Protein AF-A0A318KR16-F1 (afdb_monomer_lite)

Secondary structure (DSSP, 8-state):
-EEEEEEEEEE-TTSSEEEEEEEEEE-HHHHHHHHTS-GGGSGGGG-S---SEEEEGGGGT-TTS---EEE-SGGGHHHHHHHHHHHIIIIIHHHHHTTSSHHHHHHHTTSB-TTSS-SSSB-HHHHHHHHHHHHHTT-HHHHHHHHHHHHT-S---TT--HHHHHHHHHHHHHH--

Organism: NCBI:txid228006

Structure (mmCIF, N/CA/C/O backbone):
data_AF-A0A318KR16-F1
#
_entry.id   AF-A0A318KR16-F1
#
loop_
_atom_site.group_PDB
_atom_site.id
_atom_site.type_symbol
_atom_site.label_atom_id
_atom_site.label_alt_id
_atom_site.label_comp_id
_atom_site.label_asym_id
_atom_site.label_entity_id
_atom_site.label_seq_id
_atom_site.pdbx_PDB_ins_code
_atom_site.Cartn_x
_atom_site.Cartn_y
_atom_site.Cartn_z
_atom_site.occupancy
_atom_site.B_iso_or_equiv
_atom_site.auth_seq_id
_atom_site.auth_comp_id
_atom_site.auth_asym_id
_atom_site.auth_atom_id
_atom_site.pdbx_PDB_model_num
ATOM 1 N N . MET A 1 1 ? -5.722 -11.022 -1.414 1.00 82.31 1 MET A N 1
ATOM 2 C CA . MET A 1 1 ? -4.803 -9.970 -1.901 1.00 82.31 1 MET A CA 1
ATOM 3 C C . MET A 1 1 ? -4.528 -10.238 -3.365 1.00 82.31 1 MET A C 1
ATOM 5 O O . MET A 1 1 ? -4.541 -11.401 -3.753 1.00 82.31 1 MET A O 1
ATOM 9 N N . THR A 1 2 ? -4.299 -9.192 -4.147 1.00 86.19 2 THR A N 1
ATOM 10 C CA . THR A 1 2 ? -3.986 -9.278 -5.574 1.00 86.19 2 THR A CA 1
ATOM 11 C C . THR A 1 2 ? -2.665 -8.561 -5.821 1.00 86.19 2 THR A C 1
ATOM 13 O O . THR A 1 2 ? -2.479 -7.431 -5.369 1.00 86.19 2 THR A O 1
ATOM 16 N N . ALA A 1 3 ? -1.757 -9.234 -6.519 1.00 85.88 3 ALA A N 1
ATOM 17 C CA . ALA A 1 3 ? -0.509 -8.674 -7.016 1.00 85.88 3 ALA A CA 1
ATOM 18 C C . ALA A 1 3 ? -0.719 -8.193 -8.454 1.00 85.88 3 ALA A C 1
ATOM 20 O O . ALA A 1 3 ? -1.389 -8.869 -9.237 1.00 85.88 3 ALA A O 1
ATOM 21 N N . ALA A 1 4 ? -0.169 -7.036 -8.803 1.00 84.00 4 ALA A N 1
ATOM 22 C CA . ALA A 1 4 ? -0.204 -6.549 -10.175 1.00 84.00 4 ALA A CA 1
ATOM 23 C C . ALA A 1 4 ? 1.035 -5.709 -10.508 1.00 84.00 4 ALA A C 1
ATOM 25 O O . ALA A 1 4 ? 1.693 -5.156 -9.625 1.00 84.00 4 ALA A O 1
ATOM 26 N N . VAL A 1 5 ? 1.337 -5.633 -11.803 1.00 81.44 5 VAL A N 1
ATOM 27 C CA . VAL A 1 5 ? 2.425 -4.834 -12.371 1.00 81.44 5 VAL A CA 1
ATOM 28 C C . VAL A 1 5 ? 1.831 -3.885 -13.401 1.00 81.44 5 VAL A C 1
ATOM 30 O O . VAL A 1 5 ? 0.975 -4.277 -14.192 1.00 81.44 5 VAL A O 1
ATOM 33 N N . MET A 1 6 ? 2.295 -2.641 -13.391 1.00 86.44 6 MET A N 1
ATOM 34 C CA . MET A 1 6 ? 1.991 -1.637 -14.402 1.00 86.44 6 MET A CA 1
ATOM 35 C C . MET A 1 6 ? 3.300 -1.158 -15.020 1.00 86.44 6 MET A C 1
ATOM 37 O O . MET A 1 6 ? 4.257 -0.884 -14.299 1.00 86.44 6 MET A O 1
ATOM 41 N N . ALA A 1 7 ? 3.321 -1.028 -16.343 1.00 82.12 7 ALA A N 1
ATOM 42 C CA . ALA A 1 7 ? 4.405 -0.389 -17.072 1.00 82.12 7 ALA A CA 1
ATOM 43 C C . ALA A 1 7 ? 3.827 0.711 -17.961 1.00 82.12 7 ALA A C 1
ATOM 45 O O . ALA A 1 7 ? 2.858 0.482 -18.688 1.00 82.12 7 ALA A O 1
ATOM 46 N N . THR A 1 8 ? 4.418 1.898 -17.906 1.00 83.44 8 THR A N 1
ATOM 47 C CA . THR A 1 8 ? 4.102 3.011 -18.796 1.00 83.44 8 THR A CA 1
ATOM 48 C C . THR A 1 8 ? 5.325 3.359 -19.626 1.00 83.44 8 THR A C 1
ATOM 50 O O . THR A 1 8 ? 6.445 3.429 -19.124 1.00 83.44 8 THR A O 1
ATOM 53 N N . VAL A 1 9 ? 5.100 3.574 -20.920 1.00 81.88 9 VAL A N 1
ATOM 54 C CA . VAL A 1 9 ? 6.115 4.106 -21.829 1.00 81.88 9 VAL A CA 1
ATOM 55 C C . VAL A 1 9 ? 5.918 5.611 -21.891 1.00 81.88 9 VAL A C 1
ATOM 57 O O . VAL A 1 9 ? 4.826 6.083 -22.212 1.00 81.88 9 VAL A O 1
ATOM 60 N N . GLN A 1 10 ? 6.956 6.364 -21.558 1.00 81.44 10 GLN A N 1
ATOM 61 C CA . GLN A 1 10 ? 6.902 7.821 -21.488 1.00 81.44 10 GLN A CA 1
ATOM 62 C C . GLN A 1 10 ? 8.194 8.442 -22.009 1.00 81.44 10 GLN A C 1
ATOM 64 O O . GLN A 1 10 ? 9.176 7.747 -22.254 1.00 81.44 10 GLN A O 1
ATOM 69 N N . LYS A 1 11 ? 8.190 9.760 -22.209 1.00 76.69 11 LYS A N 1
ATOM 70 C CA . LYS A 1 11 ? 9.421 10.492 -22.506 1.00 76.69 11 LYS A CA 1
ATOM 71 C C . LYS A 1 11 ? 10.295 10.499 -21.252 1.00 76.69 11 LYS A C 1
ATOM 73 O O . LYS A 1 11 ? 9.793 10.866 -20.191 1.00 76.69 11 LYS A O 1
ATOM 78 N N . ASP A 1 12 ? 11.557 10.106 -21.378 1.00 75.00 12 ASP A N 1
ATOM 79 C CA . ASP A 1 12 ? 12.478 10.092 -20.242 1.00 75.00 12 ASP A CA 1
ATOM 80 C C . ASP A 1 12 ? 12.987 11.504 -19.890 1.00 75.00 12 ASP A C 1
ATOM 82 O O . ASP A 1 12 ? 12.821 12.473 -20.648 1.00 75.00 12 ASP A O 1
ATOM 86 N N . GLY A 1 13 ? 13.643 11.623 -18.732 1.00 65.56 13 GLY A N 1
ATOM 87 C CA . GLY A 1 13 ? 14.240 12.878 -18.252 1.00 65.56 13 GLY A CA 1
ATOM 88 C C . GLY A 1 13 ? 15.351 13.473 -19.136 1.00 65.56 13 GLY A C 1
ATOM 89 O O . GLY A 1 13 ? 15.740 14.622 -18.928 1.00 65.56 13 GLY A O 1
ATOM 90 N N . TYR A 1 14 ? 15.843 12.733 -20.132 1.00 70.88 14 TYR A N 1
ATOM 91 C CA . TYR A 1 14 ? 16.917 13.128 -21.051 1.00 70.88 14 TYR A CA 1
ATOM 92 C C . TYR A 1 14 ? 16.424 13.383 -22.483 1.00 70.88 14 TYR A C 1
ATOM 94 O O . TYR A 1 14 ? 17.214 13.717 -23.366 1.00 70.88 14 TYR A O 1
ATOM 102 N N . GLY A 1 15 ? 15.115 13.290 -22.717 1.00 67.19 15 GLY A N 1
ATOM 103 C CA . GLY A 1 15 ? 14.499 13.535 -24.015 1.00 67.19 15 GLY A CA 1
ATOM 104 C C . GLY A 1 15 ? 14.313 12.297 -24.894 1.00 67.19 15 GLY A C 1
ATOM 105 O O . GLY A 1 15 ? 13.816 12.453 -26.011 1.00 67.19 15 GLY A O 1
ATOM 106 N N . GLY A 1 16 ? 14.672 11.112 -24.400 1.00 77.12 16 GLY A N 1
ATOM 107 C CA . GLY A 1 16 ? 14.438 9.801 -24.999 1.00 77.12 16 GLY A CA 1
ATOM 108 C C . GLY A 1 16 ? 13.118 9.166 -24.554 1.00 77.12 16 GLY A C 1
ATOM 109 O O . GLY A 1 16 ? 12.162 9.861 -24.207 1.00 77.12 16 GLY A O 1
ATOM 110 N N . VAL A 1 17 ? 13.053 7.835 -24.594 1.00 81.62 17 VAL A N 1
ATOM 111 C CA . VAL A 1 17 ? 11.897 7.041 -24.153 1.00 81.62 17 VAL A CA 1
ATOM 112 C C . VAL A 1 17 ? 12.307 6.223 -22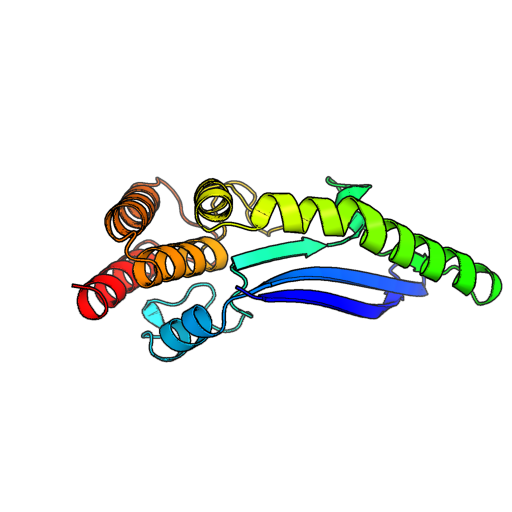.931 1.00 81.62 17 VAL A C 1
ATOM 114 O O . VAL A 1 17 ? 13.358 5.596 -22.936 1.00 81.62 17 VAL A O 1
ATOM 117 N N . GLY A 1 18 ? 11.477 6.207 -21.895 1.00 82.25 18 GLY A N 1
ATOM 118 C CA . GLY A 1 18 ? 11.667 5.416 -20.685 1.00 82.25 18 GLY A CA 1
ATOM 119 C C . GLY A 1 18 ? 10.493 4.472 -20.442 1.00 82.25 18 GLY A C 1
ATOM 120 O O . GLY A 1 18 ? 9.348 4.778 -20.790 1.00 82.25 18 GLY A O 1
ATOM 121 N N . ILE A 1 19 ? 10.775 3.321 -19.832 1.00 84.38 19 ILE A N 1
ATOM 122 C CA . ILE A 1 19 ? 9.765 2.423 -19.268 1.00 84.38 19 ILE A CA 1
ATOM 123 C C . ILE A 1 19 ? 9.732 2.661 -17.759 1.00 84.38 19 ILE A C 1
ATOM 125 O O . ILE A 1 19 ? 10.655 2.291 -17.027 1.00 84.38 19 ILE A O 1
ATOM 129 N N . ASN A 1 20 ? 8.647 3.262 -17.283 1.00 84.19 20 ASN A N 1
ATOM 130 C CA . ASN A 1 20 ? 8.367 3.385 -15.862 1.00 84.19 20 ASN A CA 1
ATOM 131 C C . ASN A 1 20 ? 7.516 2.192 -15.429 1.00 84.19 20 ASN A C 1
ATOM 133 O O . ASN A 1 20 ? 6.376 2.036 -15.865 1.00 84.19 20 ASN A O 1
ATOM 137 N N . ALA A 1 21 ? 8.091 1.327 -14.600 1.00 87.19 21 ALA A N 1
ATOM 138 C CA . ALA A 1 21 ? 7.446 0.108 -14.149 1.00 87.19 21 ALA A CA 1
ATOM 139 C C . ALA A 1 21 ? 7.278 0.096 -12.630 1.00 87.19 21 ALA A C 1
ATOM 141 O O . ALA A 1 21 ? 8.193 0.442 -11.877 1.00 87.19 21 ALA A O 1
ATOM 142 N N . ARG A 1 22 ? 6.100 -0.334 -12.178 1.00 89.50 22 ARG A N 1
ATOM 14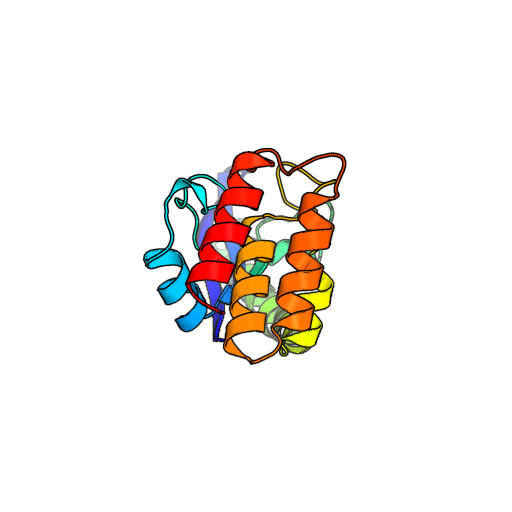3 C CA . ARG A 1 22 ? 5.722 -0.431 -10.768 1.00 89.50 22 ARG A CA 1
ATOM 144 C C . ARG A 1 22 ? 5.060 -1.775 -10.490 1.00 89.50 22 ARG A C 1
ATOM 146 O O . ARG A 1 22 ? 4.184 -2.202 -11.239 1.00 89.50 22 ARG A O 1
ATOM 153 N N . ALA A 1 23 ? 5.430 -2.396 -9.377 1.00 90.31 23 ALA A N 1
ATOM 154 C CA . ALA A 1 23 ? 4.688 -3.490 -8.765 1.00 90.31 23 ALA A CA 1
ATOM 155 C C . ALA A 1 23 ? 3.876 -2.962 -7.577 1.00 90.31 23 ALA A C 1
ATOM 157 O O . ALA A 1 23 ? 4.337 -2.089 -6.837 1.00 90.31 23 ALA A O 1
ATOM 158 N N . TRP A 1 24 ? 2.667 -3.481 -7.390 1.00 91.06 24 TRP A N 1
ATOM 159 C CA . TRP A 1 24 ? 1.803 -3.119 -6.269 1.00 91.06 24 TRP A CA 1
ATOM 160 C C . TRP A 1 24 ? 1.032 -4.319 -5.715 1.00 91.06 24 TRP A C 1
ATOM 162 O O . TRP A 1 24 ? 0.726 -5.284 -6.422 1.00 91.06 24 TRP A O 1
ATOM 172 N N . ILE A 1 25 ? 0.711 -4.247 -4.427 1.00 92.00 25 ILE A N 1
ATOM 173 C CA . ILE A 1 25 ? -0.154 -5.192 -3.723 1.00 92.00 25 ILE A CA 1
ATOM 174 C C . ILE A 1 25 ? -1.425 -4.450 -3.339 1.00 92.00 25 ILE A C 1
ATOM 176 O O . ILE A 1 25 ? -1.384 -3.399 -2.700 1.00 92.00 25 ILE A O 1
ATOM 180 N N . VAL A 1 26 ? -2.566 -5.011 -3.723 1.00 91.81 26 VAL A N 1
ATOM 181 C CA . VAL A 1 26 ? -3.891 -4.448 -3.451 1.00 91.81 26 VAL A CA 1
ATOM 182 C C . VAL A 1 26 ? -4.821 -5.500 -2.856 1.00 91.81 26 VAL A C 1
ATOM 184 O O . VAL A 1 26 ? -4.563 -6.706 -2.886 1.00 91.81 26 VAL A O 1
ATOM 187 N N . SER A 1 27 ? -5.944 -5.052 -2.307 1.00 92.25 27 SER A N 1
ATOM 188 C CA . SER A 1 27 ? -7.021 -5.932 -1.865 1.00 92.25 27 SER A CA 1
ATOM 189 C C . SER A 1 27 ? -8.360 -5.270 -2.152 1.00 92.25 27 SER A C 1
ATOM 191 O O . SER A 1 27 ? -8.644 -4.205 -1.610 1.00 92.25 27 SER A O 1
ATOM 193 N N . ALA A 1 28 ? -9.190 -5.908 -2.983 1.00 91.19 28 ALA A N 1
ATOM 194 C CA . ALA A 1 28 ? -10.527 -5.404 -3.297 1.00 91.19 28 ALA A CA 1
ATOM 195 C C . ALA A 1 28 ? -11.366 -5.214 -2.024 1.00 91.19 28 ALA A C 1
ATOM 197 O O . ALA A 1 28 ? -11.956 -4.160 -1.833 1.00 91.19 28 ALA A O 1
ATOM 198 N N . ALA A 1 29 ? -11.296 -6.170 -1.091 1.00 92.75 29 ALA A N 1
ATOM 199 C CA . ALA A 1 29 ? -12.000 -6.080 0.186 1.00 92.75 29 ALA A CA 1
ATOM 200 C C . ALA A 1 29 ? -11.538 -4.887 1.045 1.00 92.75 29 ALA A C 1
ATOM 202 O O . ALA A 1 29 ? -12.348 -4.264 1.722 1.00 92.75 29 ALA A O 1
ATOM 203 N N . VAL A 1 30 ? -10.246 -4.535 1.001 1.00 94.00 30 VAL A N 1
ATOM 204 C CA . VAL A 1 30 ? -9.737 -3.331 1.684 1.00 94.00 30 VAL A CA 1
ATOM 205 C C . VAL A 1 30 ? -10.251 -2.073 0.985 1.00 94.00 30 VAL A C 1
ATOM 207 O O . VAL A 1 30 ? -10.697 -1.144 1.651 1.00 94.00 30 VAL A O 1
ATOM 210 N N . ALA A 1 31 ? -10.238 -2.054 -0.351 1.00 91.19 31 ALA A N 1
ATOM 211 C CA . ALA A 1 31 ? -10.762 -0.937 -1.132 1.00 91.19 31 ALA A CA 1
ATOM 212 C C . ALA A 1 31 ? -12.264 -0.709 -0.889 1.00 91.19 31 ALA A C 1
ATOM 214 O O . ALA A 1 31 ? -12.700 0.437 -0.835 1.00 91.19 31 ALA A O 1
ATOM 215 N N . ASP A 1 32 ? -13.041 -1.776 -0.703 1.00 92.31 32 ASP A N 1
ATOM 216 C CA . ASP A 1 32 ? -14.465 -1.683 -0.380 1.00 92.31 32 ASP A CA 1
ATOM 217 C C . ASP A 1 32 ? -14.695 -1.062 0.999 1.00 92.31 32 ASP A C 1
ATOM 219 O O . ASP A 1 32 ? -15.512 -0.158 1.127 1.00 92.31 32 ASP A O 1
ATOM 223 N N . VAL A 1 33 ? -13.923 -1.468 2.013 1.00 93.75 33 VAL A N 1
ATOM 224 C CA . VAL A 1 33 ? -13.990 -0.845 3.345 1.00 93.75 33 VAL A CA 1
ATOM 225 C C . VAL A 1 33 ? -13.630 0.640 3.278 1.00 93.75 33 VAL A C 1
ATOM 227 O O . VAL A 1 33 ? -14.338 1.459 3.854 1.00 93.75 33 VAL A O 1
ATOM 230 N N . LEU A 1 34 ? -12.561 0.998 2.562 1.00 91.88 34 LEU A N 1
ATOM 231 C CA . LEU A 1 34 ? -12.114 2.390 2.437 1.00 91.88 34 LEU A CA 1
ATOM 232 C C . LEU A 1 34 ? -13.120 3.272 1.691 1.00 91.88 34 LEU A C 1
ATOM 234 O O . LEU A 1 34 ? -13.228 4.453 2.003 1.00 91.88 34 LEU A O 1
ATOM 238 N N . ARG A 1 35 ? -13.877 2.717 0.738 1.00 90.44 35 ARG A N 1
ATOM 239 C CA . ARG A 1 35 ? -14.919 3.455 0.007 1.00 90.44 35 ARG A CA 1
ATOM 240 C C . ARG A 1 35 ? -16.054 3.920 0.919 1.00 90.44 35 ARG A C 1
ATOM 242 O O . ARG A 1 35 ? -16.622 4.980 0.681 1.00 90.44 35 ARG A O 1
ATOM 249 N N . ASP A 1 36 ? -16.359 3.133 1.944 1.00 90.75 36 ASP A N 1
ATOM 250 C CA . ASP A 1 36 ? -17.415 3.429 2.912 1.00 90.75 36 ASP A CA 1
ATOM 251 C C . ASP A 1 36 ? -16.923 4.302 4.078 1.00 90.75 36 ASP A C 1
ATOM 253 O O . ASP A 1 36 ? -17.724 4.722 4.915 1.00 90.75 36 ASP A O 1
ATOM 257 N N . MET A 1 37 ? -15.612 4.543 4.190 1.00 91.69 37 MET A N 1
ATOM 258 C CA . MET A 1 37 ? -15.060 5.310 5.302 1.00 91.69 37 MET A CA 1
ATOM 259 C C . MET A 1 37 ? -15.334 6.812 5.155 1.00 91.69 37 MET A C 1
ATOM 261 O O . MET A 1 37 ? -15.293 7.353 4.047 1.00 91.69 37 MET A O 1
ATOM 265 N N . PRO A 1 38 ? -15.543 7.531 6.275 1.00 92.81 38 PRO A N 1
ATOM 266 C CA . PRO A 1 38 ? -15.620 8.985 6.253 1.00 92.81 38 PRO A CA 1
ATOM 267 C C . PRO A 1 38 ? -14.347 9.592 5.657 1.00 92.81 38 PRO A C 1
ATOM 269 O O . PRO A 1 38 ? -13.244 9.168 5.991 1.00 92.81 38 PRO A O 1
ATOM 272 N N . GLY A 1 39 ? -14.470 10.650 4.851 1.00 90.56 39 GLY A N 1
ATOM 273 C CA . GLY A 1 39 ? -13.301 11.302 4.241 1.00 90.56 39 GLY A CA 1
ATOM 274 C C . GLY A 1 39 ? -12.257 11.781 5.260 1.00 90.56 39 GLY A C 1
ATOM 275 O O . GLY A 1 39 ? -11.063 11.706 4.995 1.00 90.56 39 GLY A O 1
ATOM 276 N N . ALA A 1 40 ? -12.690 12.182 6.461 1.00 92.75 40 ALA A N 1
ATOM 277 C CA . ALA A 1 40 ? -11.797 12.558 7.561 1.00 92.75 40 ALA A CA 1
ATOM 278 C C . ALA A 1 40 ? -10.933 11.392 8.085 1.00 92.75 40 ALA A C 1
ATOM 280 O O . ALA A 1 40 ? -9.875 11.632 8.655 1.00 92.75 40 ALA A O 1
ATOM 281 N N . ALA A 1 41 ? -11.364 10.144 7.881 1.00 92.75 41 ALA A N 1
ATOM 282 C CA . ALA A 1 41 ? -10.615 8.940 8.232 1.00 92.75 41 ALA A CA 1
ATOM 283 C C . ALA A 1 41 ? -9.624 8.510 7.135 1.00 92.75 41 ALA A C 1
ATOM 285 O O . ALA A 1 41 ? -8.804 7.623 7.375 1.00 92.75 41 ALA A O 1
ATOM 286 N N . LEU A 1 42 ? -9.680 9.107 5.938 1.00 91.06 42 LEU A N 1
ATOM 287 C CA . LEU A 1 42 ? -8.803 8.762 4.821 1.00 91.06 42 LEU A CA 1
ATOM 288 C C . LEU A 1 42 ? -7.497 9.567 4.869 1.00 91.06 42 LEU A C 1
ATOM 290 O O . LEU A 1 42 ? -7.492 10.774 5.119 1.00 91.06 42 LEU A O 1
ATOM 294 N N . ALA A 1 43 ? -6.385 8.894 4.574 1.00 85.62 43 ALA A N 1
ATOM 295 C CA . ALA A 1 43 ? -5.087 9.535 4.375 1.00 85.62 43 ALA A CA 1
ATOM 296 C C . ALA A 1 43 ? -5.057 10.310 3.048 1.00 85.62 43 ALA A C 1
ATOM 298 O O . ALA A 1 43 ? -5.725 9.915 2.089 1.00 85.62 43 ALA A O 1
ATOM 299 N N . GLY A 1 44 ? -4.273 11.392 2.966 1.00 77.19 44 GLY A N 1
ATOM 300 C CA . GLY A 1 44 ? -4.041 12.108 1.702 1.00 77.19 44 GLY A CA 1
ATOM 301 C C . GLY A 1 44 ? -5.313 12.622 1.012 1.00 77.19 44 GLY A C 1
ATOM 302 O O . GLY A 1 44 ? -5.334 12.778 -0.206 1.00 77.19 44 GLY A O 1
ATOM 303 N N . GLY A 1 45 ? -6.397 12.827 1.768 1.00 67.88 45 GLY A N 1
ATOM 304 C CA . GLY A 1 45 ? -7.692 13.253 1.231 1.00 67.88 45 GLY A CA 1
ATOM 305 C C . GLY A 1 45 ? -8.431 12.194 0.400 1.00 67.88 45 GLY A C 1
ATOM 306 O O . GLY A 1 45 ? -9.388 12.542 -0.285 1.00 67.88 45 GLY A O 1
ATOM 307 N N . GLY A 1 46 ? -8.006 10.924 0.433 1.00 66.81 46 GLY A N 1
ATOM 308 C CA . GLY A 1 46 ? -8.674 9.817 -0.267 1.00 66.81 46 GLY A CA 1
ATOM 309 C C . GLY A 1 46 ? -8.486 9.789 -1.790 1.00 66.81 46 GLY A C 1
ATOM 310 O O . GLY A 1 46 ? -9.195 9.052 -2.470 1.00 66.81 46 GLY A O 1
ATOM 311 N N . ALA A 1 47 ? -7.565 10.593 -2.330 1.00 53.91 47 ALA A N 1
ATOM 312 C CA . ALA A 1 47 ? -7.365 10.762 -3.773 1.00 53.91 47 ALA A CA 1
ATOM 313 C C . ALA A 1 47 ? -6.439 9.711 -4.419 1.00 53.91 47 ALA A C 1
ATOM 315 O O . ALA A 1 47 ? -6.451 9.547 -5.638 1.00 53.91 47 ALA A O 1
ATOM 316 N N . GLU A 1 48 ? -5.633 9.009 -3.623 1.00 62.38 48 GLU A N 1
ATOM 317 C CA . GLU A 1 48 ? -4.632 8.054 -4.108 1.00 62.38 48 GLU A CA 1
ATOM 318 C C . GLU A 1 48 ? -5.195 6.626 -4.185 1.00 62.38 48 GLU A C 1
ATOM 320 O O . GLU A 1 48 ? -6.110 6.262 -3.435 1.00 62.38 48 GLU A O 1
ATOM 325 N N . PRO A 1 49 ? -4.645 5.763 -5.055 1.00 62.75 49 PRO A N 1
ATOM 326 C CA . PRO A 1 49 ? -4.995 4.359 -5.022 1.00 62.75 49 PRO A CA 1
ATOM 327 C C . PRO A 1 49 ? -4.497 3.739 -3.706 1.00 62.75 49 PRO A C 1
ATOM 329 O O . PRO A 1 49 ? -3.333 3.866 -3.329 1.00 62.75 49 PRO A O 1
ATOM 332 N N . ASN A 1 50 ? -5.393 3.039 -3.012 1.00 74.12 50 ASN A N 1
ATOM 333 C CA . ASN A 1 50 ? -5.126 2.443 -1.703 1.00 74.12 50 ASN A CA 1
ATOM 334 C C . ASN A 1 50 ? -4.292 1.159 -1.823 1.00 74.12 50 ASN A C 1
ATOM 336 O O . ASN A 1 50 ? -4.803 0.040 -1.698 1.00 74.12 50 ASN A O 1
ATOM 340 N N . PHE A 1 51 ? -3.005 1.319 -2.114 1.00 83.69 51 PHE A N 1
ATOM 341 C CA . PHE A 1 51 ? -2.054 0.217 -2.152 1.00 83.69 51 PHE A CA 1
ATOM 342 C C . PHE A 1 51 ? -1.725 -0.256 -0.737 1.00 83.69 51 PHE A C 1
ATOM 344 O O . PHE A 1 51 ? -1.470 0.543 0.161 1.00 83.69 51 PHE A O 1
ATOM 351 N N . LEU A 1 52 ? -1.681 -1.575 -0.555 1.00 89.44 52 LEU A N 1
ATOM 352 C CA . LEU A 1 52 ? -1.103 -2.176 0.645 1.00 89.44 52 LEU A CA 1
ATOM 353 C C . LEU A 1 52 ? 0.418 -2.034 0.631 1.00 89.44 52 LEU A C 1
ATOM 355 O O . LEU A 1 52 ? 1.028 -1.888 1.679 1.00 89.44 52 LEU A O 1
ATOM 359 N N . GLU A 1 53 ? 1.026 -2.086 -0.553 1.00 89.75 53 GLU A N 1
ATOM 360 C CA . GLU A 1 53 ? 2.444 -1.814 -0.759 1.00 89.75 53 GLU A CA 1
ATOM 361 C C . GLU A 1 53 ? 2.711 -1.559 -2.250 1.00 89.75 53 GLU A C 1
ATOM 363 O O . GLU A 1 53 ? 1.998 -2.091 -3.108 1.00 89.75 53 GLU A O 1
ATOM 368 N N . SER A 1 54 ? 3.742 -0.781 -2.582 1.00 88.19 54 SER A N 1
ATOM 369 C CA . SER A 1 54 ? 4.209 -0.639 -3.961 1.00 88.19 54 SER A CA 1
ATOM 370 C C . SER A 1 54 ? 5.715 -0.414 -4.060 1.00 88.19 54 SER A C 1
ATOM 372 O O . SER A 1 54 ? 6.346 0.109 -3.147 1.00 88.19 54 SER A O 1
ATOM 374 N N . VAL A 1 55 ? 6.301 -0.795 -5.194 1.00 88.31 55 VAL A N 1
ATOM 375 C CA . VAL A 1 55 ? 7.719 -0.573 -5.487 1.00 88.31 55 VAL A CA 1
ATOM 376 C C . VAL A 1 55 ? 7.910 -0.236 -6.961 1.00 88.31 55 VAL A C 1
ATOM 378 O O . VAL A 1 55 ? 7.291 -0.839 -7.840 1.00 88.31 55 VAL A O 1
ATOM 381 N N . LEU A 1 56 ? 8.765 0.745 -7.239 1.00 88.19 56 LEU A N 1
ATOM 382 C CA . LEU A 1 56 ? 9.227 1.036 -8.595 1.00 88.19 56 LEU A CA 1
ATOM 383 C C . LEU A 1 56 ? 10.335 0.057 -8.976 1.00 88.19 56 LEU A C 1
ATOM 385 O O . LEU A 1 56 ? 11.210 -0.223 -8.163 1.00 88.19 56 LEU A O 1
ATOM 389 N N . PHE A 1 57 ? 10.345 -0.412 -10.220 1.00 90.00 57 PHE A N 1
ATOM 390 C CA . PHE A 1 57 ? 11.333 -1.390 -10.685 1.00 90.00 57 PHE A CA 1
ATOM 391 C C . PHE A 1 57 ? 12.770 -0.870 -10.547 1.00 90.00 57 PHE A C 1
ATOM 393 O O . PHE A 1 57 ? 13.652 -1.615 -10.131 1.00 90.00 57 PHE A O 1
ATOM 400 N N . GLY A 1 58 ? 12.996 0.426 -10.782 1.00 86.62 58 GLY A N 1
ATOM 401 C CA . GLY A 1 58 ? 14.307 1.052 -10.589 1.00 86.62 58 GLY A CA 1
ATOM 402 C C . GLY A 1 58 ? 14.872 0.922 -9.172 1.00 86.62 58 GLY A C 1
ATOM 403 O O . GLY A 1 58 ? 16.080 1.025 -8.987 1.00 86.62 58 GLY A O 1
ATOM 404 N N . PHE A 1 59 ? 14.031 0.659 -8.165 1.00 87.94 59 PHE A N 1
ATOM 405 C CA . PHE A 1 59 ? 14.471 0.493 -6.779 1.00 87.94 59 PHE A CA 1
ATOM 406 C C . PHE A 1 59 ? 15.290 -0.789 -6.575 1.00 87.94 59 PHE A C 1
ATOM 408 O O . PHE A 1 59 ? 16.120 -0.838 -5.670 1.00 87.94 59 PHE A O 1
ATOM 415 N N . PHE A 1 60 ? 15.081 -1.815 -7.408 1.00 89.00 60 PHE A N 1
ATOM 416 C CA . PHE A 1 60 ? 15.803 -3.085 -7.296 1.00 89.00 60 PHE A CA 1
ATOM 417 C C . PHE A 1 60 ? 17.292 -2.953 -7.631 1.00 89.00 60 PHE A C 1
ATOM 419 O O . PHE A 1 60 ? 18.104 -3.680 -7.069 1.00 89.00 60 PHE A O 1
ATOM 426 N N . GLU A 1 61 ? 17.650 -2.002 -8.493 1.00 87.31 61 GLU A N 1
ATOM 427 C CA . GLU A 1 61 ? 19.039 -1.728 -8.888 1.00 87.31 61 GLU A CA 1
ATOM 428 C C . GLU A 1 61 ? 19.586 -0.473 -8.183 1.00 87.31 61 GLU A C 1
ATOM 430 O O . GLU A 1 61 ? 20.749 -0.412 -7.774 1.00 87.31 61 GLU A O 1
ATOM 435 N N . HIS A 1 62 ? 18.740 0.548 -8.009 1.00 85.69 62 HIS A N 1
ATOM 436 C CA . HIS A 1 62 ? 19.123 1.868 -7.512 1.00 85.69 62 HIS A CA 1
ATOM 437 C C . HIS A 1 62 ? 18.168 2.353 -6.406 1.00 85.69 62 HIS A C 1
ATOM 439 O O . HIS A 1 62 ? 17.384 3.279 -6.609 1.00 85.69 62 HIS A O 1
ATOM 445 N N . PRO A 1 63 ? 18.242 1.785 -5.189 1.00 82.06 63 PRO A N 1
ATOM 446 C CA . PRO A 1 63 ? 17.292 2.088 -4.113 1.00 82.06 63 PRO A CA 1
ATOM 447 C C . PRO A 1 63 ? 17.343 3.544 -3.615 1.00 82.06 63 PRO A C 1
ATOM 449 O O . PRO A 1 63 ? 16.388 4.029 -3.017 1.00 82.06 63 PRO A O 1
ATOM 452 N N . GLN A 1 64 ? 18.452 4.255 -3.846 1.00 78.19 64 GLN A N 1
ATOM 453 C CA . GLN A 1 64 ? 18.609 5.660 -3.439 1.00 78.19 64 GLN A CA 1
ATOM 454 C C . GLN A 1 64 ? 18.130 6.660 -4.500 1.00 78.19 64 GLN A C 1
ATOM 456 O O . GLN A 1 64 ? 17.798 7.795 -4.159 1.00 78.19 64 GLN A O 1
ATOM 461 N N . ASP A 1 65 ? 18.096 6.241 -5.766 1.00 78.00 65 ASP A N 1
ATOM 462 C CA . ASP A 1 65 ? 17.681 7.050 -6.916 1.00 78.00 65 ASP A CA 1
ATOM 463 C C . ASP A 1 65 ? 16.991 6.135 -7.943 1.00 78.00 65 ASP A C 1
ATOM 465 O O . ASP A 1 65 ? 17.624 5.718 -8.915 1.00 78.00 65 ASP A O 1
ATOM 469 N N . PRO A 1 66 ? 15.732 5.724 -7.696 1.00 81.25 66 PRO A N 1
ATOM 470 C CA . PRO A 1 66 ? 15.042 4.756 -8.542 1.00 81.25 66 PRO A CA 1
ATOM 471 C C . PRO A 1 66 ? 14.753 5.365 -9.911 1.00 81.25 66 PRO A C 1
ATOM 473 O O . PRO A 1 66 ? 13.919 6.262 -10.038 1.00 81.25 66 PRO A O 1
ATOM 476 N N . ARG A 1 67 ? 15.430 4.863 -10.943 1.00 81.31 67 ARG A N 1
ATOM 477 C CA . ARG A 1 67 ? 15.274 5.353 -12.316 1.00 81.31 67 ARG A CA 1
ATOM 478 C C . ARG A 1 67 ? 14.295 4.508 -13.115 1.00 81.31 67 ARG A C 1
ATOM 480 O O . ARG A 1 67 ? 14.053 3.339 -12.824 1.00 81.31 67 ARG A O 1
ATOM 487 N N . GLU A 1 68 ? 13.727 5.130 -14.134 1.00 83.88 68 GLU A N 1
ATOM 488 C CA . GLU A 1 68 ? 13.055 4.419 -15.216 1.00 83.88 68 GLU A CA 1
ATOM 489 C C . GLU A 1 68 ? 14.071 3.640 -16.063 1.00 83.88 68 GLU A C 1
ATOM 491 O O . GLU A 1 68 ? 15.251 3.989 -16.114 1.00 83.88 68 GLU A O 1
ATOM 496 N N . ILE A 1 69 ? 13.611 2.577 -16.723 1.00 85.81 69 ILE A N 1
ATOM 497 C CA . ILE A 1 69 ? 14.441 1.813 -17.658 1.00 85.81 69 ILE A CA 1
ATOM 498 C C . ILE A 1 69 ? 14.562 2.650 -18.931 1.00 85.81 69 ILE A C 1
ATOM 500 O O . ILE A 1 69 ? 13.567 2.875 -19.624 1.00 85.81 69 ILE A O 1
ATOM 504 N N . SER A 1 70 ? 15.759 3.152 -19.220 1.00 83.44 70 SER A N 1
ATOM 505 C CA . SER A 1 70 ? 16.001 4.048 -20.352 1.00 83.44 70 SER A CA 1
ATOM 506 C C . SER A 1 70 ? 16.126 3.294 -21.677 1.00 83.44 70 SER A C 1
ATOM 508 O O . SER A 1 70 ? 16.880 2.332 -21.795 1.00 83.44 70 SER A O 1
ATOM 510 N N . VAL A 1 71 ? 15.445 3.791 -22.708 1.00 83.12 71 VAL A N 1
ATOM 511 C CA . VAL A 1 71 ? 15.509 3.305 -24.090 1.00 83.12 71 VAL A CA 1
ATOM 512 C C . VAL A 1 71 ? 16.065 4.426 -24.968 1.00 83.12 71 VAL A C 1
ATOM 514 O O . VAL A 1 71 ? 15.350 5.323 -25.423 1.00 83.12 71 VAL A O 1
ATOM 517 N N . ALA A 1 72 ? 17.374 4.377 -25.217 1.00 81.12 72 ALA A N 1
ATOM 518 C CA . ALA A 1 72 ? 18.115 5.390 -25.972 1.00 81.12 72 ALA A CA 1
ATOM 519 C C . ALA A 1 72 ? 17.947 5.243 -27.502 1.00 81.12 72 ALA A C 1
ATOM 521 O O . ALA A 1 72 ? 18.921 5.158 -28.250 1.00 81.12 72 ALA A O 1
ATOM 522 N N . GLY A 1 73 ? 16.699 5.213 -27.974 1.00 77.19 73 GLY A N 1
ATOM 523 C CA . GLY A 1 73 ? 16.344 5.081 -29.390 1.00 77.19 73 GLY A CA 1
ATOM 524 C C . GLY A 1 73 ? 15.994 3.654 -29.823 1.00 77.19 73 GLY A C 1
ATOM 525 O O . GLY A 1 73 ? 16.006 2.717 -29.029 1.00 77.19 73 GLY A O 1
ATOM 526 N N . GLU A 1 74 ? 15.657 3.496 -31.106 1.00 79.00 74 GLU A N 1
ATOM 527 C CA . GLU A 1 74 ? 15.067 2.264 -31.657 1.00 79.00 74 GLU A CA 1
ATOM 528 C C . GLU A 1 74 ? 15.942 1.019 -31.445 1.00 79.00 74 GLU A C 1
ATOM 530 O O . GLU A 1 74 ? 15.442 -0.033 -31.052 1.00 79.00 74 GLU A O 1
ATOM 535 N N . ALA A 1 75 ? 17.261 1.151 -31.618 1.00 81.56 75 ALA A N 1
ATOM 536 C CA . ALA A 1 75 ? 18.201 0.045 -31.443 1.00 81.56 75 ALA A CA 1
ATOM 537 C C . ALA A 1 75 ? 18.250 -0.499 -30.001 1.00 81.56 75 ALA A C 1
ATOM 539 O O . ALA A 1 75 ? 18.604 -1.658 -29.809 1.00 81.56 75 ALA A O 1
ATOM 540 N N . ALA A 1 76 ? 17.869 0.307 -29.003 1.00 84.62 76 ALA A N 1
ATOM 541 C CA . ALA A 1 76 ? 17.892 -0.059 -27.586 1.00 84.62 76 ALA A CA 1
ATOM 542 C C . ALA A 1 76 ? 16.553 -0.631 -27.080 1.00 84.62 76 ALA A C 1
ATOM 544 O O . ALA A 1 76 ? 16.438 -0.979 -25.906 1.00 84.62 76 ALA A O 1
ATOM 545 N N . ILE A 1 77 ? 15.520 -0.731 -27.932 1.00 83.56 77 ILE A N 1
ATOM 546 C CA . ILE A 1 77 ? 14.193 -1.224 -27.520 1.00 83.56 77 ILE A CA 1
ATOM 547 C C . ILE A 1 77 ? 14.283 -2.658 -26.993 1.00 83.56 77 ILE A C 1
ATOM 549 O O . ILE A 1 77 ? 13.700 -2.967 -25.954 1.00 83.56 77 ILE A O 1
ATOM 553 N N . ALA A 1 78 ? 15.011 -3.529 -27.697 1.00 86.81 78 ALA A N 1
ATOM 554 C CA . ALA A 1 78 ? 15.160 -4.925 -27.298 1.00 86.81 78 ALA A CA 1
ATOM 555 C C . ALA A 1 78 ? 15.827 -5.048 -25.919 1.00 86.81 78 ALA A C 1
ATOM 557 O O . ALA A 1 78 ? 15.360 -5.825 -25.087 1.00 86.81 78 ALA A O 1
ATOM 558 N N . ASP A 1 79 ? 16.848 -4.230 -25.658 1.00 88.12 79 ASP A N 1
ATOM 559 C CA . ASP A 1 79 ? 17.557 -4.205 -24.379 1.00 88.12 79 ASP A CA 1
ATOM 560 C C . ASP A 1 79 ? 16.648 -3.710 -23.248 1.00 88.12 79 ASP A C 1
ATOM 562 O O . ASP A 1 79 ? 16.564 -4.358 -22.208 1.00 88.12 79 ASP A O 1
ATOM 566 N N . GLY A 1 80 ? 15.884 -2.632 -23.469 1.00 86.69 80 GLY A N 1
ATOM 567 C CA . GLY A 1 80 ? 14.937 -2.117 -22.474 1.00 86.69 80 GLY A CA 1
ATOM 568 C C . GLY A 1 80 ? 13.816 -3.107 -22.131 1.00 86.69 80 GLY A C 1
ATOM 569 O O . GLY A 1 80 ? 13.465 -3.278 -20.962 1.00 86.69 80 GLY A O 1
ATOM 570 N N . VAL A 1 81 ? 13.276 -3.821 -23.127 1.00 88.19 81 VAL A N 1
ATOM 571 C CA . VAL A 1 81 ? 12.299 -4.905 -22.899 1.00 88.19 81 VAL A CA 1
ATOM 572 C C . VAL A 1 81 ? 12.948 -6.086 -22.173 1.00 88.19 81 VAL A C 1
ATOM 574 O O . VAL A 1 81 ? 12.335 -6.675 -21.277 1.00 88.19 81 VAL A O 1
ATOM 577 N N . GLY A 1 82 ? 14.187 -6.426 -22.535 1.00 91.19 82 GLY A N 1
ATOM 578 C CA . GLY A 1 82 ? 14.975 -7.458 -21.870 1.00 91.19 82 GLY A CA 1
ATOM 579 C C . GLY A 1 82 ? 15.204 -7.139 -20.395 1.00 91.19 82 GLY A C 1
ATOM 580 O O . GLY A 1 82 ? 14.978 -7.995 -19.541 1.00 91.19 82 GLY A O 1
ATOM 581 N N . GLU A 1 83 ? 15.563 -5.898 -20.076 1.00 90.94 83 GLU A N 1
ATOM 582 C CA . GLU A 1 83 ? 15.746 -5.433 -18.704 1.00 90.94 83 GLU A CA 1
ATOM 583 C C . GLU A 1 83 ? 14.437 -5.452 -17.910 1.00 90.94 83 GLU A C 1
ATOM 585 O O . GLU A 1 83 ? 14.404 -5.996 -16.804 1.00 90.94 83 GLU A O 1
ATOM 590 N N . PHE A 1 84 ? 13.340 -4.951 -18.486 1.00 90.81 84 PHE A N 1
ATOM 591 C CA . PHE A 1 84 ? 12.019 -5.028 -17.859 1.00 90.81 84 PHE A CA 1
ATOM 592 C C . PHE A 1 84 ? 11.636 -6.477 -17.528 1.00 90.81 84 PHE A C 1
ATOM 594 O O . PHE A 1 84 ? 11.205 -6.772 -16.412 1.00 90.81 84 PHE A O 1
ATOM 601 N N . THR A 1 85 ? 11.841 -7.393 -18.477 1.00 91.62 85 THR A N 1
ATOM 602 C CA . THR A 1 85 ? 11.521 -8.817 -18.308 1.00 91.62 85 THR A CA 1
ATOM 603 C C . THR A 1 85 ? 12.419 -9.473 -17.261 1.00 91.62 85 THR A C 1
ATOM 605 O O . THR A 1 85 ? 11.929 -10.238 -16.436 1.00 91.62 85 THR A O 1
ATOM 608 N N . ARG A 1 86 ? 13.718 -9.147 -17.241 1.00 94.81 86 ARG A N 1
ATOM 609 C CA . ARG A 1 86 ? 14.671 -9.628 -16.229 1.00 94.81 86 ARG A CA 1
ATOM 610 C C . ARG A 1 86 ? 14.262 -9.198 -14.821 1.00 94.81 86 ARG A C 1
ATOM 612 O O . ARG A 1 86 ? 14.302 -10.015 -13.908 1.00 94.81 86 ARG A O 1
ATOM 619 N N . LEU A 1 87 ? 13.875 -7.933 -14.642 1.00 92.94 87 LEU A N 1
ATOM 620 C CA . LEU A 1 87 ? 13.411 -7.422 -13.349 1.00 92.94 87 LEU A CA 1
ATOM 621 C C . LEU A 1 87 ? 12.097 -8.091 -12.928 1.00 92.94 87 LEU A C 1
ATOM 623 O O . LEU A 1 87 ? 11.944 -8.468 -11.766 1.00 92.94 87 LEU A O 1
ATOM 627 N N . LEU A 1 88 ? 11.178 -8.287 -13.878 1.00 89.19 88 LEU A N 1
ATOM 628 C CA . LEU A 1 88 ? 9.902 -8.957 -13.641 1.00 89.19 88 LEU A CA 1
ATOM 629 C C . LEU A 1 88 ? 10.076 -10.423 -13.211 1.00 89.19 88 LEU A C 1
ATOM 631 O O . LEU A 1 88 ? 9.427 -10.852 -12.264 1.00 89.19 88 LEU A O 1
ATOM 635 N N . ALA A 1 89 ? 10.947 -11.170 -13.892 1.00 89.44 89 ALA A N 1
ATOM 636 C CA . ALA A 1 89 ? 11.166 -12.605 -13.685 1.00 89.44 89 ALA A CA 1
ATOM 637 C C . ALA A 1 89 ? 12.157 -12.944 -12.554 1.00 89.44 89 ALA A C 1
ATOM 639 O O . ALA A 1 89 ? 12.559 -14.094 -12.419 1.00 89.44 89 ALA A O 1
ATOM 640 N N . GLY A 1 90 ? 12.610 -11.950 -11.789 1.00 91.50 90 GLY A N 1
ATOM 641 C CA . GLY A 1 90 ? 13.498 -12.171 -10.651 1.00 91.50 90 GLY A CA 1
ATOM 642 C C . GLY A 1 90 ? 13.132 -11.247 -9.495 1.00 91.50 90 GLY A C 1
ATOM 643 O O . GLY A 1 90 ? 12.243 -11.587 -8.718 1.00 91.50 90 GLY A O 1
ATOM 644 N N . PRO A 1 91 ? 13.739 -10.051 -9.392 1.00 94.12 91 PRO A N 1
ATOM 645 C CA . PRO A 1 91 ? 13.531 -9.153 -8.254 1.00 94.12 91 PRO A CA 1
ATOM 646 C C . PRO A 1 91 ? 12.066 -8.871 -7.896 1.00 94.12 91 PRO A C 1
ATOM 648 O O . PRO A 1 91 ? 11.721 -8.797 -6.718 1.00 94.12 91 PRO A O 1
ATOM 651 N N . VAL A 1 92 ? 11.188 -8.721 -8.890 1.00 92.12 92 VAL A N 1
ATOM 652 C CA . VAL A 1 92 ? 9.758 -8.460 -8.662 1.00 92.12 92 VAL A CA 1
ATOM 653 C C . VAL A 1 92 ? 9.035 -9.698 -8.135 1.00 92.12 92 VAL A C 1
ATOM 655 O O . VAL A 1 92 ? 8.198 -9.574 -7.240 1.00 92.12 92 VAL A O 1
ATOM 658 N N . GLU A 1 93 ? 9.353 -10.881 -8.660 1.00 91.62 93 GLU A N 1
ATOM 659 C CA . GLU A 1 93 ? 8.812 -12.149 -8.166 1.00 91.62 93 GLU A CA 1
ATOM 660 C C . GLU A 1 93 ? 9.210 -12.370 -6.701 1.00 91.62 93 GLU A C 1
ATOM 662 O O . GLU A 1 93 ? 8.338 -12.568 -5.850 1.00 91.62 93 GLU A O 1
ATOM 667 N N . ASP A 1 94 ? 10.497 -12.210 -6.382 1.00 93.62 94 ASP A N 1
ATOM 668 C CA . ASP A 1 94 ? 11.019 -12.306 -5.014 1.00 93.62 94 ASP A CA 1
ATOM 669 C C . ASP A 1 94 ? 10.353 -11.283 -4.084 1.00 93.62 94 ASP A C 1
ATOM 671 O O . ASP A 1 94 ? 9.989 -11.581 -2.940 1.00 93.62 94 ASP A O 1
ATOM 675 N N . TRP A 1 95 ? 10.136 -10.062 -4.580 1.00 94.31 95 TRP A N 1
ATOM 676 C CA . TRP A 1 95 ? 9.480 -8.998 -3.830 1.00 94.31 95 TRP A CA 1
ATOM 677 C C . TRP A 1 95 ? 8.027 -9.327 -3.483 1.00 94.31 95 TRP A C 1
ATOM 679 O O . TRP A 1 95 ? 7.599 -9.045 -2.354 1.00 94.31 95 TRP A O 1
ATOM 689 N N . PHE A 1 96 ? 7.281 -9.929 -4.417 1.00 94.00 96 PHE A N 1
ATOM 690 C CA . PHE A 1 96 ? 5.926 -10.417 -4.168 1.00 94.00 96 PHE A CA 1
ATOM 691 C C . PHE A 1 96 ? 5.927 -11.596 -3.199 1.00 94.00 96 PHE A C 1
ATOM 693 O O . PHE A 1 96 ? 5.121 -11.603 -2.266 1.00 94.00 96 PHE A O 1
ATOM 700 N N . ALA A 1 97 ? 6.836 -12.558 -3.369 1.00 91.94 97 ALA A N 1
ATOM 701 C CA . ALA A 1 97 ? 6.948 -13.720 -2.492 1.00 91.94 97 ALA A CA 1
ATOM 702 C C . ALA A 1 97 ? 7.196 -13.301 -1.034 1.00 91.94 97 ALA A C 1
ATOM 704 O O . ALA A 1 97 ? 6.495 -13.755 -0.126 1.00 91.94 97 ALA A O 1
ATOM 705 N N . ALA A 1 98 ? 8.098 -12.340 -0.815 1.00 92.38 98 ALA A N 1
ATOM 706 C CA . ALA A 1 98 ? 8.387 -11.776 0.503 1.00 92.38 98 ALA A CA 1
ATOM 707 C C . ALA A 1 98 ? 7.185 -11.063 1.151 1.00 92.38 98 ALA A C 1
ATOM 709 O O . ALA A 1 98 ? 7.180 -10.851 2.358 1.0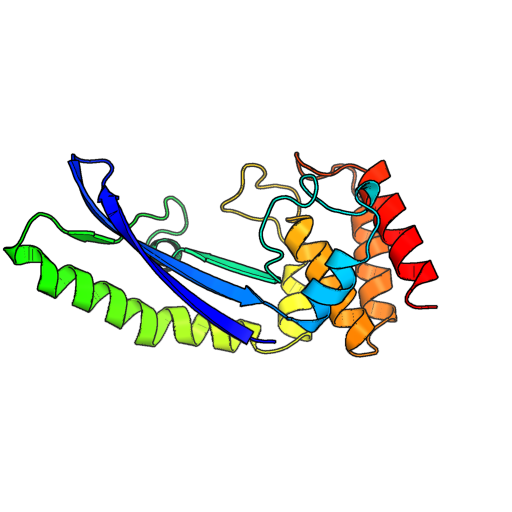0 92.38 98 ALA A O 1
ATOM 710 N N . ARG A 1 99 ? 6.160 -10.693 0.373 1.00 93.44 99 ARG A N 1
ATOM 711 C CA . ARG A 1 99 ? 4.956 -9.966 0.820 1.00 93.44 99 ARG A CA 1
ATOM 712 C C . ARG A 1 99 ? 3.670 -10.770 0.623 1.00 93.44 99 ARG A C 1
ATOM 714 O O . ARG A 1 99 ? 2.572 -10.222 0.688 1.00 93.44 99 ARG A O 1
ATOM 721 N N . GLY A 1 100 ? 3.790 -12.081 0.418 1.00 91.12 100 GLY A N 1
ATOM 722 C CA . GLY A 1 100 ? 2.666 -12.967 0.110 1.00 91.12 100 GLY A CA 1
ATOM 723 C C . GLY A 1 100 ? 1.707 -13.237 1.275 1.00 91.12 100 GLY A C 1
ATOM 724 O O . GLY A 1 100 ? 0.734 -13.968 1.101 1.00 91.12 100 GLY A O 1
ATOM 725 N N . SER A 1 101 ? 1.946 -12.674 2.465 1.00 92.94 101 SER A N 1
ATOM 726 C CA . SER A 1 101 ? 1.140 -12.929 3.663 1.00 92.94 101 SER A CA 1
ATOM 727 C C . SER A 1 101 ? 0.785 -11.653 4.425 1.00 92.94 101 SER A C 1
ATOM 729 O O . SER A 1 101 ? 1.509 -10.661 4.390 1.00 92.94 101 SER A O 1
ATOM 731 N N . VAL A 1 102 ? -0.318 -11.705 5.181 1.00 94.00 102 VAL A N 1
ATOM 732 C CA . VAL A 1 102 ? -0.733 -10.604 6.068 1.00 94.00 102 VAL A CA 1
ATOM 733 C C . VAL A 1 102 ? 0.337 -10.309 7.124 1.00 94.00 102 VAL A C 1
ATOM 735 O O . VAL A 1 102 ? 0.559 -9.149 7.439 1.00 94.00 102 VAL A O 1
ATOM 738 N N . SER A 1 103 ? 1.026 -11.332 7.647 1.00 94.31 103 SER A N 1
ATOM 739 C CA . SER A 1 103 ? 2.115 -11.138 8.618 1.00 94.31 103 SER A CA 1
ATOM 740 C C . SER A 1 103 ? 3.292 -10.376 8.020 1.00 94.31 103 SER A C 1
ATOM 742 O O . SER A 1 103 ? 3.789 -9.454 8.651 1.00 94.31 103 SER A O 1
ATOM 744 N N . ALA A 1 104 ? 3.690 -10.707 6.791 1.00 94.25 104 ALA A N 1
ATOM 745 C CA . ALA A 1 104 ? 4.766 -9.987 6.121 1.00 94.25 104 ALA A CA 1
ATOM 746 C C . ALA A 1 104 ? 4.397 -8.518 5.869 1.00 94.25 104 ALA A C 1
ATOM 748 O O . ALA A 1 104 ? 5.222 -7.632 6.046 1.00 94.25 104 ALA A O 1
ATOM 749 N N . LEU A 1 105 ? 3.143 -8.238 5.497 1.00 94.50 105 LEU A N 1
ATOM 750 C CA . LEU A 1 105 ? 2.680 -6.859 5.337 1.00 94.50 105 LEU A CA 1
ATOM 751 C C . LEU A 1 105 ? 2.604 -6.114 6.676 1.00 94.50 105 LEU A C 1
ATOM 753 O O . LEU A 1 105 ? 2.981 -4.950 6.736 1.00 94.50 105 LEU A O 1
ATOM 757 N N . LEU A 1 106 ? 2.175 -6.777 7.752 1.00 94.56 106 LEU A N 1
ATOM 758 C CA . LEU A 1 106 ? 2.122 -6.205 9.102 1.00 94.56 106 LEU A CA 1
ATOM 759 C C . LEU A 1 106 ? 3.481 -5.637 9.540 1.00 94.56 106 LEU A C 1
ATOM 761 O O . LEU A 1 106 ? 3.535 -4.528 10.065 1.00 94.56 106 LEU A O 1
ATOM 765 N N . GLU A 1 107 ? 4.573 -6.345 9.251 1.00 93.00 107 GLU A N 1
ATOM 766 C CA . GLU A 1 107 ? 5.941 -5.893 9.549 1.00 93.00 107 GLU A CA 1
ATOM 767 C C . GLU A 1 107 ? 6.339 -4.615 8.787 1.00 93.00 107 GLU A C 1
ATOM 769 O O . GLU A 1 107 ? 7.200 -3.865 9.242 1.00 93.00 107 GLU A O 1
ATOM 774 N N . LEU A 1 108 ? 5.695 -4.325 7.651 1.00 91.06 108 LEU A N 1
ATOM 775 C CA . LEU A 1 108 ? 5.958 -3.135 6.835 1.00 91.06 108 LEU A CA 1
ATOM 776 C C . LEU A 1 108 ? 5.118 -1.919 7.244 1.00 91.06 108 LEU A C 1
ATOM 778 O O . LEU A 1 108 ? 5.461 -0.791 6.882 1.00 91.06 108 LEU A O 1
ATOM 782 N N . ALA A 1 109 ? 4.020 -2.124 7.978 1.00 92.44 109 ALA A N 1
ATOM 783 C CA . ALA A 1 109 ? 3.008 -1.097 8.227 1.00 92.44 109 ALA A CA 1
ATOM 784 C C . ALA A 1 109 ? 3.581 0.172 8.876 1.00 92.44 109 ALA A C 1
ATOM 786 O O . ALA A 1 109 ? 3.189 1.277 8.507 1.00 92.44 109 ALA A O 1
ATOM 787 N N . LEU A 1 110 ? 4.534 0.010 9.799 1.00 91.06 110 LEU A N 1
ATOM 788 C CA . LEU A 1 110 ? 5.169 1.101 10.546 1.00 91.06 110 LEU A CA 1
ATOM 789 C C . LEU A 1 110 ? 6.555 1.488 10.017 1.00 91.06 110 LEU A C 1
ATOM 791 O O . LEU A 1 110 ? 7.203 2.376 10.575 1.00 91.06 110 LEU A O 1
ATOM 795 N N . LEU A 1 111 ? 7.026 0.852 8.943 1.00 90.12 111 LEU A N 1
ATOM 796 C CA . LEU A 1 111 ? 8.266 1.284 8.313 1.00 90.12 111 LEU A CA 1
ATOM 797 C C . LEU A 1 111 ? 8.036 2.610 7.580 1.00 90.12 111 LEU A C 1
ATOM 799 O O . LEU A 1 111 ? 6.950 2.821 7.035 1.00 90.12 111 LEU A O 1
ATOM 803 N N . PRO A 1 112 ? 9.030 3.507 7.516 1.00 84.00 112 PRO A N 1
ATOM 804 C CA . PRO A 1 112 ? 8.941 4.698 6.682 1.00 84.00 112 PRO A CA 1
ATOM 805 C C . PRO A 1 112 ? 8.849 4.336 5.196 1.00 84.00 112 PRO A C 1
ATOM 807 O O . PRO A 1 112 ? 9.363 3.302 4.758 1.00 84.00 112 PRO A O 1
ATOM 810 N N . ASN A 1 113 ? 8.224 5.191 4.387 1.00 73.56 113 ASN A N 1
ATOM 811 C CA . ASN A 1 113 ? 8.315 5.061 2.935 1.00 73.56 113 ASN A CA 1
ATOM 812 C C . ASN A 1 113 ? 9.558 5.803 2.429 1.00 73.56 113 ASN A C 1
ATOM 814 O O . ASN A 1 113 ? 9.561 7.019 2.266 1.00 73.56 113 ASN A O 1
ATOM 818 N N . LEU A 1 114 ? 10.630 5.056 2.155 1.00 65.62 114 LEU A N 1
ATOM 819 C CA . LEU A 1 114 ? 11.915 5.615 1.712 1.00 65.62 114 LEU A CA 1
ATOM 820 C C . LEU A 1 114 ? 11.827 6.380 0.378 1.00 65.62 114 LEU A C 1
ATOM 822 O O . LEU A 1 114 ? 12.689 7.209 0.080 1.00 65.62 114 LEU A O 1
ATOM 826 N N . THR A 1 115 ? 10.776 6.130 -0.405 1.00 63.06 115 THR A N 1
ATOM 827 C CA . THR A 1 115 ? 10.533 6.766 -1.708 1.00 63.06 115 THR A CA 1
ATOM 828 C C . THR A 1 115 ? 9.582 7.966 -1.638 1.00 63.06 115 THR A C 1
ATOM 830 O O . THR A 1 115 ? 9.386 8.646 -2.642 1.00 63.06 115 THR A O 1
ATOM 833 N N . GLY A 1 116 ? 9.008 8.249 -0.462 1.00 63.03 116 GLY A N 1
ATOM 834 C CA . GLY A 1 116 ? 8.024 9.309 -0.253 1.00 63.03 116 GLY A CA 1
ATOM 835 C C . GLY A 1 116 ? 8.619 10.679 0.087 1.00 63.03 116 GLY A C 1
ATOM 836 O O . GLY A 1 116 ? 9.814 10.841 0.345 1.00 63.03 116 GLY A O 1
ATOM 837 N N . LEU A 1 117 ? 7.739 11.686 0.134 1.00 65.25 117 LEU A N 1
ATOM 838 C CA . LEU A 1 117 ? 8.052 13.056 0.573 1.00 65.25 117 LEU A CA 1
ATOM 839 C C . LEU A 1 117 ? 8.439 13.143 2.061 1.00 65.25 117 LEU A C 1
ATOM 841 O O . LEU A 1 117 ? 8.979 14.167 2.500 1.00 65.25 117 LEU A O 1
ATOM 845 N N . ASP A 1 118 ? 8.133 12.101 2.833 1.00 75.81 118 ASP A N 1
ATOM 846 C CA . ASP A 1 118 ? 8.525 11.908 4.222 1.00 75.81 118 ASP A CA 1
ATOM 847 C C . ASP A 1 118 ? 9.180 10.526 4.362 1.00 75.81 118 ASP A C 1
ATOM 849 O O . ASP A 1 118 ? 8.571 9.494 4.091 1.00 75.81 118 ASP A O 1
ATOM 853 N N . ARG A 1 119 ? 10.455 10.533 4.761 1.00 79.69 119 ARG A N 1
ATOM 854 C CA . ARG A 1 119 ? 11.287 9.333 4.936 1.00 79.69 119 ARG A CA 1
ATOM 855 C C . ARG A 1 119 ? 11.410 8.907 6.400 1.00 79.69 119 ARG A C 1
ATOM 857 O O . ARG A 1 119 ? 12.191 8.010 6.706 1.00 79.69 119 ARG A O 1
ATOM 864 N N . VAL A 1 120 ? 10.696 9.574 7.304 1.00 86.06 120 VAL A N 1
ATOM 865 C CA . VAL A 1 120 ? 10.751 9.353 8.754 1.00 86.06 120 VAL A CA 1
ATOM 866 C C . VAL A 1 120 ? 9.484 8.663 9.235 1.00 86.06 120 VAL A C 1
ATOM 868 O O . VAL A 1 120 ? 9.555 7.756 10.066 1.00 86.06 120 VAL A O 1
ATOM 871 N N . ASN A 1 121 ? 8.326 9.070 8.716 1.00 88.88 121 ASN A N 1
ATOM 872 C CA . ASN A 1 121 ? 7.044 8.532 9.151 1.00 88.88 121 ASN A CA 1
ATOM 873 C C . ASN A 1 121 ? 6.521 7.425 8.229 1.00 88.88 121 ASN A C 1
ATOM 875 O O . ASN A 1 121 ? 6.804 7.434 7.026 1.00 88.88 121 ASN A O 1
ATOM 879 N N . PRO A 1 122 ? 5.749 6.469 8.779 1.00 90.50 122 PRO A N 1
ATOM 880 C CA . PRO A 1 122 ? 5.085 5.452 7.980 1.00 90.50 122 PRO A CA 1
ATOM 881 C C . PRO A 1 122 ? 4.162 6.076 6.944 1.00 90.50 122 PRO A C 1
ATOM 883 O O . PRO A 1 122 ? 3.560 7.119 7.204 1.00 90.50 122 PRO A O 1
ATOM 886 N N . ASP A 1 123 ? 4.012 5.405 5.803 1.00 89.56 123 ASP A N 1
ATOM 887 C CA . ASP A 1 123 ? 2.993 5.784 4.834 1.00 89.56 123 ASP A CA 1
ATOM 888 C C . ASP A 1 123 ? 1.597 5.478 5.412 1.00 89.56 123 ASP A C 1
ATOM 890 O O . ASP A 1 123 ? 1.257 4.311 5.637 1.00 89.56 123 ASP A O 1
ATOM 894 N N . PRO A 1 124 ? 0.778 6.507 5.665 1.00 90.94 124 PRO A N 1
ATOM 895 C CA . PRO A 1 124 ? -0.527 6.357 6.286 1.00 90.94 124 PRO A CA 1
ATOM 896 C C . PRO A 1 124 ? -1.551 5.634 5.403 1.00 90.94 124 PRO A C 1
ATOM 898 O O . PRO A 1 124 ? -2.496 5.059 5.946 1.00 90.94 124 PRO A O 1
ATOM 901 N N . VAL A 1 125 ? -1.390 5.628 4.073 1.00 90.88 125 VAL A N 1
ATOM 902 C CA . VAL A 1 125 ? -2.251 4.852 3.161 1.00 90.88 125 VAL A CA 1
ATOM 903 C C . VAL A 1 125 ? -1.968 3.364 3.351 1.00 90.88 125 VAL A C 1
ATOM 905 O O . VAL A 1 125 ? -2.889 2.585 3.612 1.00 90.88 125 VAL A O 1
ATOM 908 N N . ARG A 1 126 ? -0.682 2.985 3.317 1.00 92.12 126 ARG A N 1
ATOM 909 C CA . ARG A 1 126 ? -0.231 1.614 3.591 1.00 92.12 126 ARG A CA 1
ATOM 910 C C . ARG A 1 126 ? -0.693 1.151 4.969 1.00 92.12 126 ARG A C 1
ATOM 912 O O . ARG A 1 126 ? -1.291 0.081 5.084 1.00 92.12 126 ARG A O 1
ATOM 919 N N . LEU A 1 127 ? -0.443 1.956 6.004 1.00 94.06 127 LEU A N 1
ATOM 920 C CA . LEU A 1 127 ? -0.789 1.617 7.382 1.00 94.06 127 LEU A CA 1
ATOM 921 C C . LEU A 1 127 ? -2.286 1.333 7.530 1.00 94.06 127 LEU A C 1
ATOM 923 O O . LEU A 1 127 ? -2.655 0.254 7.992 1.00 94.06 127 LEU A O 1
ATOM 927 N N . ARG A 1 128 ? -3.153 2.250 7.078 1.00 94.06 128 ARG A N 1
ATOM 928 C CA . ARG A 1 128 ? -4.612 2.066 7.143 1.00 94.06 128 ARG A CA 1
ATOM 929 C C . ARG A 1 128 ? -5.066 0.836 6.356 1.00 94.06 128 ARG A C 1
ATOM 931 O O . ARG A 1 128 ? -5.877 0.055 6.852 1.00 94.06 128 ARG A O 1
ATOM 938 N N . GLY A 1 129 ? -4.513 0.623 5.161 1.00 94.44 129 GLY A N 1
ATOM 939 C CA . GLY A 1 129 ? -4.824 -0.545 4.338 1.00 94.44 129 GLY A CA 1
ATOM 940 C C . GLY A 1 129 ? -4.476 -1.868 5.027 1.00 94.44 129 GLY A C 1
ATOM 941 O O . GLY A 1 129 ? -5.275 -2.806 5.004 1.00 94.44 129 GLY A O 1
ATOM 942 N N . ILE A 1 130 ? -3.318 -1.938 5.687 1.00 95.69 130 ILE A N 1
ATOM 943 C CA . ILE A 1 130 ? -2.883 -3.127 6.429 1.00 95.69 130 ILE A CA 1
ATOM 944 C C . ILE A 1 130 ? -3.715 -3.330 7.697 1.00 95.69 130 ILE A C 1
ATOM 946 O O . ILE A 1 130 ? -4.110 -4.461 7.969 1.00 95.69 130 ILE A O 1
ATOM 950 N N . VAL A 1 131 ? -4.059 -2.268 8.432 1.00 96.38 131 VAL A N 1
ATOM 951 C CA . VAL A 1 131 ? -4.966 -2.352 9.594 1.00 96.38 131 VAL A CA 1
ATOM 952 C C . VAL A 1 131 ? -6.308 -2.969 9.189 1.00 96.38 131 VAL A C 1
ATOM 954 O O . VAL A 1 131 ? -6.768 -3.925 9.817 1.00 96.38 131 VAL A O 1
ATOM 957 N N . ILE A 1 132 ? -6.910 -2.479 8.101 1.00 96.38 132 ILE A N 1
ATOM 958 C CA . ILE A 1 132 ? -8.158 -3.031 7.559 1.00 96.38 132 ILE A CA 1
ATOM 959 C C . ILE A 1 132 ? -7.964 -4.488 7.144 1.00 96.38 132 ILE A C 1
ATOM 961 O O . ILE A 1 132 ? -8.799 -5.337 7.454 1.00 96.38 132 ILE A O 1
ATOM 965 N N . LEU A 1 133 ? -6.861 -4.806 6.463 1.00 96.19 133 LEU A N 1
ATOM 966 C CA . LEU A 1 133 ? -6.561 -6.176 6.062 1.00 96.19 133 LEU A CA 1
ATOM 967 C C . LEU A 1 133 ? -6.459 -7.109 7.277 1.00 96.19 133 LEU A C 1
ATOM 969 O O . LEU A 1 133 ? -7.009 -8.209 7.238 1.00 96.19 133 LEU A O 1
ATOM 973 N N . CYS A 1 134 ? -5.801 -6.684 8.355 1.00 96.62 134 CYS A N 1
ATOM 974 C CA . CYS A 1 134 ? -5.724 -7.434 9.606 1.00 96.62 134 CYS A CA 1
ATOM 975 C C . CYS A 1 134 ? -7.118 -7.665 10.202 1.00 96.62 134 CYS A C 1
ATOM 977 O O . CYS A 1 134 ? -7.452 -8.812 10.504 1.00 96.62 134 CYS A O 1
ATOM 979 N N . ALA A 1 135 ? -7.951 -6.625 10.300 1.00 96.56 135 ALA A N 1
ATOM 980 C CA . ALA A 1 135 ? -9.321 -6.742 10.806 1.00 96.56 135 ALA A CA 1
ATOM 981 C C . ALA A 1 135 ? -10.162 -7.730 9.974 1.00 96.56 135 ALA A C 1
ATOM 983 O O . ALA A 1 135 ? -10.768 -8.648 10.524 1.00 96.56 135 ALA A O 1
ATOM 984 N N . LEU A 1 136 ? -10.105 -7.630 8.640 1.00 96.19 136 LEU A N 1
ATOM 985 C CA . LEU A 1 136 ? -10.797 -8.541 7.717 1.00 96.19 136 LEU A CA 1
ATOM 986 C C . LEU A 1 136 ? -10.345 -10.006 7.837 1.00 96.19 136 LEU A C 1
ATOM 988 O O . LEU A 1 136 ? -11.096 -10.908 7.477 1.00 96.19 136 LEU A O 1
ATOM 992 N N . ASN A 1 137 ? -9.131 -10.254 8.332 1.00 96.19 137 ASN A N 1
ATOM 993 C CA . ASN A 1 137 ? -8.579 -11.597 8.530 1.00 96.19 137 ASN A CA 1
ATOM 994 C C . ASN A 1 137 ? -8.694 -12.081 9.989 1.00 96.19 137 ASN A C 1
ATOM 996 O O . ASN A 1 137 ? -8.000 -13.020 10.378 1.00 96.19 137 ASN A O 1
ATOM 1000 N N . GLY A 1 138 ? -9.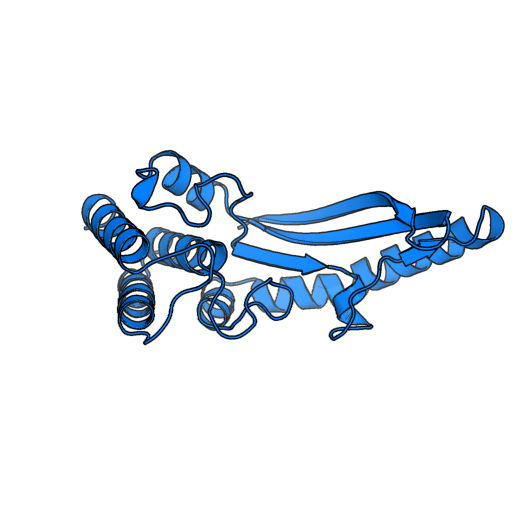526 -11.440 10.818 1.00 95.25 138 GLY A N 1
ATOM 1001 C CA . GLY A 1 138 ? -9.724 -11.825 12.221 1.00 95.25 138 GLY A CA 1
ATOM 1002 C C . GLY A 1 138 ? -8.525 -11.526 13.128 1.00 95.25 138 GLY A C 1
ATOM 1003 O O . GLY A 1 138 ? -8.448 -12.032 14.245 1.00 95.25 138 GLY A O 1
ATOM 1004 N N . ARG A 1 139 ? -7.582 -10.695 12.671 1.00 96.19 139 ARG A N 1
ATOM 1005 C CA . ARG A 1 139 ? -6.402 -10.254 13.429 1.00 96.19 139 ARG A CA 1
ATOM 1006 C C . ARG A 1 139 ? -6.650 -8.905 14.105 1.00 96.19 139 ARG A C 1
ATOM 1008 O O . ARG A 1 139 ? -5.816 -8.005 14.036 1.00 96.19 139 ARG A O 1
ATOM 1015 N N . SER A 1 140 ? -7.799 -8.754 14.764 1.00 94.88 140 SER A N 1
ATOM 1016 C CA . SER A 1 140 ? -8.233 -7.480 15.361 1.00 94.88 140 SER A CA 1
ATOM 1017 C C . SER A 1 140 ? -7.253 -6.945 16.407 1.00 94.88 140 SER A C 1
ATOM 1019 O O . SER A 1 140 ? -7.062 -5.740 16.511 1.00 94.88 140 SER A O 1
ATOM 1021 N N . ARG A 1 141 ? -6.568 -7.834 17.141 1.00 95.88 141 ARG A N 1
ATOM 1022 C CA . ARG A 1 141 ? -5.536 -7.434 18.109 1.00 95.88 141 ARG A CA 1
ATOM 1023 C C . ARG A 1 141 ? -4.336 -6.760 17.440 1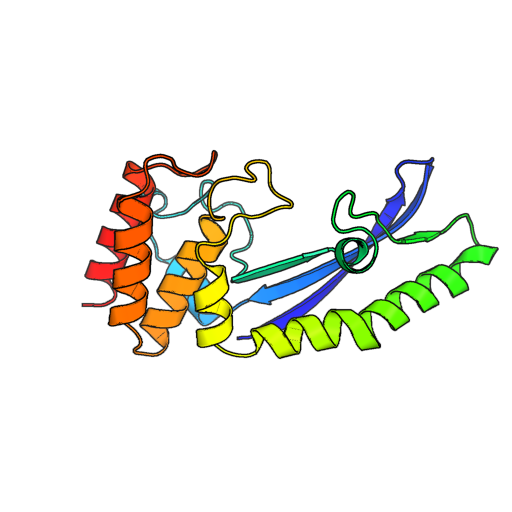.00 95.88 141 ARG A C 1
ATOM 1025 O O . ARG A 1 141 ? -3.850 -5.763 17.958 1.00 95.88 141 ARG A O 1
ATOM 1032 N N . ASP A 1 142 ? -3.884 -7.288 16.305 1.00 97.19 142 ASP A N 1
ATOM 1033 C CA . ASP A 1 142 ? -2.764 -6.708 15.556 1.00 97.19 142 ASP A CA 1
ATOM 1034 C C . ASP A 1 142 ? -3.177 -5.388 14.896 1.00 97.19 142 ASP A C 1
ATOM 1036 O O . ASP A 1 142 ? -2.425 -4.418 14.926 1.00 97.19 142 ASP A O 1
ATOM 1040 N N . ALA A 1 143 ? -4.404 -5.332 14.365 1.00 96.81 143 ALA A N 1
ATOM 1041 C CA . ALA A 1 143 ? -4.992 -4.111 13.821 1.00 96.81 143 ALA A CA 1
ATOM 1042 C C . ALA A 1 143 ? -5.043 -2.989 14.876 1.00 96.81 143 ALA A C 1
ATOM 1044 O O . ALA A 1 143 ? -4.569 -1.885 14.618 1.00 96.81 143 ALA A O 1
ATOM 1045 N N . ALA A 1 144 ? -5.554 -3.284 16.075 1.00 96.19 144 ALA A N 1
ATOM 1046 C CA . ALA A 1 144 ? -5.618 -2.328 17.178 1.00 96.19 144 ALA A CA 1
ATOM 1047 C C . ALA A 1 144 ? -4.221 -1.897 17.651 1.00 96.19 144 ALA A C 1
ATOM 1049 O O . ALA A 1 144 ? -3.975 -0.708 17.825 1.00 96.19 144 ALA A O 1
ATOM 1050 N N . ALA A 1 145 ? -3.284 -2.842 17.792 1.00 96.81 145 ALA A N 1
ATOM 1051 C CA . ALA A 1 145 ? -1.916 -2.536 18.206 1.00 96.81 145 ALA A CA 1
ATOM 1052 C C . ALA A 1 145 ? -1.209 -1.578 17.233 1.00 96.81 145 ALA A C 1
ATOM 1054 O O . ALA A 1 145 ? -0.549 -0.641 17.682 1.00 96.81 145 ALA A O 1
ATOM 1055 N N . LEU A 1 146 ? -1.385 -1.771 15.919 1.00 96.50 146 LEU A N 1
ATOM 1056 C CA . LEU A 1 146 ? -0.847 -0.870 14.897 1.00 96.50 146 LEU A CA 1
ATOM 1057 C C . LEU A 1 146 ? -1.403 0.551 15.018 1.00 96.50 146 LEU A C 1
ATOM 1059 O O . LEU A 1 146 ? -0.643 1.515 14.941 1.00 96.50 146 LEU A O 1
ATOM 1063 N N . VAL A 1 147 ? -2.721 0.681 15.181 1.00 96.69 147 VAL A N 1
ATOM 1064 C CA . VAL A 1 147 ? -3.380 1.988 15.309 1.00 96.69 147 VAL A CA 1
ATOM 1065 C C . VAL A 1 147 ? -2.920 2.690 16.583 1.00 96.69 147 VAL A C 1
ATOM 1067 O O . VAL A 1 147 ? -2.501 3.846 16.525 1.00 96.69 147 VAL A O 1
ATOM 1070 N N . ASP A 1 148 ? -2.903 1.978 17.709 1.00 96.94 148 ASP A N 1
ATOM 1071 C CA . ASP A 1 148 ? -2.434 2.506 18.990 1.00 96.94 148 ASP A CA 1
ATOM 1072 C C . ASP A 1 148 ? -0.969 2.941 18.931 1.00 96.94 148 ASP A C 1
ATOM 1074 O O . ASP A 1 148 ? -0.583 3.927 19.557 1.00 96.94 148 ASP A O 1
ATOM 1078 N N . GLU A 1 149 ? -0.113 2.189 18.239 1.00 95.75 149 GLU A N 1
ATOM 1079 C CA . GLU A 1 149 ? 1.287 2.566 18.049 1.00 95.75 149 GLU A CA 1
ATOM 1080 C C . GLU A 1 149 ? 1.424 3.801 17.166 1.00 95.75 149 GLU A C 1
ATOM 1082 O O . GLU A 1 149 ? 2.181 4.706 17.512 1.00 95.75 149 GLU A O 1
ATOM 1087 N N . TYR A 1 150 ? 0.657 3.885 16.079 1.00 95.00 150 TYR A N 1
ATOM 1088 C CA . TYR A 1 150 ? 0.669 5.044 15.194 1.00 95.00 150 TYR A CA 1
ATOM 1089 C C . TYR A 1 150 ? 0.207 6.324 15.900 1.00 95.00 150 TYR A C 1
ATOM 1091 O O . TYR A 1 150 ? 0.858 7.359 15.776 1.00 95.00 150 TYR A O 1
ATOM 1099 N N . LEU A 1 151 ? -0.859 6.244 16.702 1.00 96.12 151 LEU A N 1
ATOM 1100 C CA . LEU A 1 151 ? -1.393 7.372 17.473 1.00 96.12 151 LEU A CA 1
ATOM 1101 C C . LEU A 1 151 ? -0.443 7.870 18.570 1.00 96.12 151 LEU A C 1
ATOM 1103 O O . LEU A 1 151 ? -0.519 9.031 18.961 1.00 96.12 151 LEU A O 1
ATOM 1107 N N . ARG A 1 152 ? 0.452 7.010 19.072 1.00 95.19 152 ARG A N 1
ATOM 1108 C CA . ARG A 1 152 ? 1.443 7.356 20.107 1.00 95.19 152 ARG A CA 1
ATOM 1109 C C . ARG A 1 152 ? 2.714 8.002 19.555 1.00 95.19 152 ARG A C 1
ATOM 1111 O O . ARG A 1 152 ? 3.610 8.306 20.338 1.00 95.19 152 ARG A O 1
ATOM 1118 N N . ARG A 1 153 ? 2.836 8.173 18.238 1.00 90.62 153 ARG A N 1
ATOM 1119 C CA . ARG A 1 153 ? 4.027 8.777 17.630 1.00 90.62 153 ARG A CA 1
ATOM 1120 C C . ARG A 1 153 ? 4.068 10.283 17.873 1.00 90.62 153 ARG A C 1
ATOM 1122 O O . ARG A 1 153 ? 3.049 10.962 17.815 1.00 90.62 153 ARG A O 1
ATOM 1129 N N . ASP A 1 154 ? 5.282 10.809 18.019 1.00 87.62 154 ASP A N 1
ATOM 1130 C CA . ASP A 1 154 ? 5.534 12.250 18.180 1.00 87.62 154 ASP A CA 1
ATOM 1131 C C . ASP A 1 154 ? 5.314 13.057 16.886 1.00 87.62 154 ASP A C 1
ATOM 1133 O O . ASP A 1 154 ? 5.344 14.288 16.893 1.00 87.62 154 ASP A O 1
ATOM 1137 N N . GLY A 1 155 ? 5.127 12.374 15.754 1.00 88.19 155 GLY A N 1
ATOM 1138 C CA . GLY A 1 155 ? 4.959 12.992 14.448 1.00 88.19 155 GLY A CA 1
ATOM 1139 C C . GLY A 1 155 ? 4.221 12.089 13.466 1.00 88.19 155 GLY A C 1
ATOM 1140 O O . GLY A 1 155 ? 4.310 10.860 13.526 1.00 88.19 155 GLY A O 1
ATOM 1141 N N . PHE A 1 156 ? 3.511 12.738 12.547 1.00 90.31 156 PHE A N 1
ATOM 1142 C CA . PHE A 1 156 ? 2.723 12.110 11.492 1.00 90.31 156 PHE A CA 1
ATOM 1143 C C . PHE A 1 156 ? 3.324 12.420 10.126 1.00 90.31 156 PHE A C 1
ATOM 1145 O O . PHE A 1 156 ? 4.070 13.388 9.955 1.00 90.31 156 PHE A O 1
ATOM 1152 N N . HIS A 1 157 ? 2.985 11.587 9.144 1.00 89.81 157 HIS A N 1
ATOM 1153 C CA . HIS A 1 157 ? 3.353 11.843 7.758 1.00 89.81 157 HIS A CA 1
ATOM 1154 C C . HIS A 1 157 ? 2.734 13.164 7.282 1.00 89.81 157 HIS A C 1
ATOM 1156 O O . HIS A 1 157 ? 1.624 13.506 7.672 1.00 89.81 157 HIS A O 1
ATOM 1162 N N . LYS A 1 158 ? 3.398 13.878 6.366 1.00 87.12 158 LYS A N 1
ATOM 1163 C CA . LYS A 1 158 ? 2.977 15.201 5.844 1.00 87.12 158 LYS A CA 1
ATOM 1164 C C . LYS A 1 158 ? 1.554 15.306 5.271 1.00 87.12 158 LYS A C 1
ATOM 1166 O O . LYS A 1 158 ? 1.092 16.412 5.019 1.00 87.12 158 LYS A O 1
ATOM 1171 N N . TRP A 1 159 ? 0.899 14.185 4.995 1.00 86.44 159 TRP A N 1
ATOM 1172 C CA . TRP A 1 159 ? -0.455 14.126 4.432 1.00 86.44 159 TRP A CA 1
ATOM 1173 C C . TRP A 1 159 ? -1.423 13.369 5.353 1.00 86.44 159 TRP A C 1
ATOM 1175 O O . TRP A 1 159 ? -2.404 12.776 4.897 1.00 86.44 159 TRP A O 1
ATOM 1185 N N . ASP A 1 160 ? -1.090 13.336 6.641 1.00 91.62 160 ASP A N 1
ATOM 1186 C CA . ASP A 1 160 ? -1.900 12.789 7.719 1.00 91.62 160 ASP A CA 1
ATOM 1187 C C . ASP A 1 160 ? -1.759 13.668 8.967 1.00 91.62 160 ASP A C 1
ATOM 1189 O O . ASP A 1 160 ? -0.888 14.540 9.047 1.00 91.62 160 ASP A O 1
ATOM 1193 N N . SER A 1 161 ? -2.614 13.433 9.952 1.00 93.19 161 SER A N 1
ATOM 1194 C CA . SER A 1 161 ? -2.582 14.138 11.228 1.00 93.19 161 SER A CA 1
ATOM 1195 C C . SER A 1 161 ? -3.135 13.266 12.347 1.00 93.19 161 SER A C 1
ATOM 1197 O O . SER A 1 161 ? -3.731 12.214 12.100 1.00 93.19 161 SER A O 1
ATOM 1199 N N . ILE A 1 162 ? -2.983 13.716 13.594 1.00 95.44 162 ILE A N 1
ATOM 1200 C CA . ILE A 1 162 ? -3.567 13.002 14.729 1.00 95.44 162 ILE A CA 1
ATOM 1201 C C . ILE A 1 162 ? -5.096 12.983 14.668 1.00 95.44 162 ILE A C 1
ATOM 1203 O O . ILE A 1 162 ? -5.711 11.978 15.020 1.00 95.44 162 ILE A O 1
ATOM 1207 N N . GLU A 1 163 ? -5.723 14.047 14.167 1.00 95.50 163 GLU A N 1
ATOM 1208 C CA . GLU A 1 163 ? -7.171 14.122 13.975 1.00 95.50 163 GLU A CA 1
ATOM 1209 C C . GLU A 1 163 ? -7.636 13.093 12.940 1.00 95.50 163 GLU A C 1
ATOM 1211 O O . GLU A 1 163 ? -8.593 12.362 13.190 1.00 95.50 163 GLU A O 1
ATOM 1216 N N . GLN A 1 164 ? -6.931 12.982 11.810 1.00 94.81 164 GLN A N 1
ATOM 1217 C CA . GLN A 1 164 ? -7.251 12.007 10.765 1.00 94.81 164 GLN A CA 1
ATOM 1218 C C . GLN A 1 164 ? -6.984 10.564 11.210 1.00 94.81 164 GLN A C 1
ATOM 1220 O O . GLN A 1 164 ? -7.752 9.655 10.881 1.00 94.81 164 GLN A O 1
ATOM 1225 N N . ALA A 1 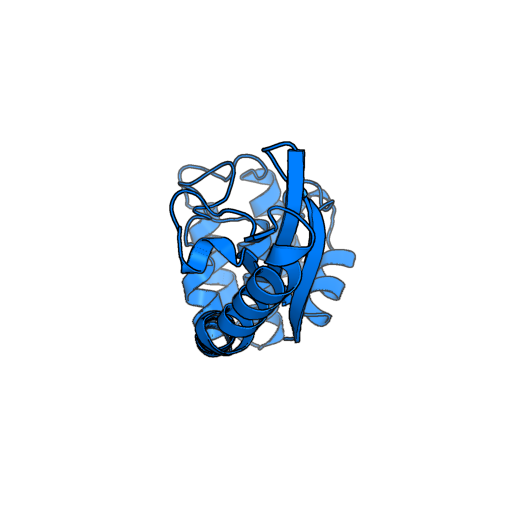165 ? -5.905 10.325 11.956 1.00 95.75 165 ALA A N 1
ATOM 1226 C CA . ALA A 1 165 ? -5.602 9.015 12.524 1.00 95.75 165 ALA A CA 1
ATOM 1227 C C . ALA A 1 165 ? -6.643 8.607 13.582 1.00 95.75 165 ALA A C 1
ATOM 1229 O O . ALA A 1 165 ? -7.098 7.465 13.593 1.00 95.75 165 ALA A O 1
ATOM 1230 N N . SER A 1 166 ? -7.089 9.550 14.416 1.00 96.81 166 SER A N 1
ATOM 1231 C CA . SER A 1 166 ? -8.132 9.314 15.424 1.00 96.81 166 SER A CA 1
ATOM 1232 C C . SER A 1 166 ? -9.501 9.076 14.784 1.00 96.81 166 SER A C 1
ATOM 1234 O O . SER A 1 166 ? -10.246 8.201 15.219 1.00 96.81 166 SER A O 1
ATOM 1236 N N . ALA A 1 167 ? -9.834 9.815 13.720 1.00 96.81 167 ALA A N 1
ATOM 1237 C CA . ALA A 1 167 ? -11.052 9.586 12.945 1.00 96.81 167 ALA A CA 1
ATOM 1238 C C . ALA A 1 167 ? -11.054 8.195 12.294 1.00 96.81 167 ALA A C 1
ATOM 1240 O O . ALA A 1 167 ? -12.092 7.536 12.244 1.00 96.81 167 ALA A O 1
ATOM 1241 N N . PHE A 1 168 ? -9.890 7.730 11.834 1.00 96.56 168 PHE A N 1
ATOM 1242 C CA . PHE A 1 168 ? -9.725 6.375 11.324 1.00 96.56 168 PHE A CA 1
ATOM 1243 C C . PHE A 1 168 ? -9.921 5.307 12.404 1.00 96.56 168 PHE A C 1
ATOM 1245 O O . PHE A 1 168 ? -10.677 4.366 12.175 1.00 96.56 168 PHE A O 1
ATOM 1252 N N . ASP A 1 169 ? -9.309 5.460 13.582 1.00 97.62 169 ASP A N 1
ATOM 1253 C CA . ASP A 1 169 ? -9.518 4.550 14.719 1.00 97.62 169 ASP A CA 1
ATOM 1254 C C . ASP A 1 169 ? -11.001 4.464 15.112 1.00 97.62 169 ASP A C 1
ATOM 1256 O O . ASP A 1 169 ? -11.560 3.372 15.229 1.00 97.62 169 ASP A O 1
ATOM 1260 N N . ALA A 1 170 ? -11.678 5.611 15.225 1.00 97.06 170 ALA A N 1
ATOM 1261 C CA . ALA A 1 170 ? -13.105 5.663 15.532 1.00 97.06 170 ALA A CA 1
ATOM 1262 C C . ALA A 1 170 ? -13.952 4.921 14.481 1.00 97.06 170 ALA A C 1
ATOM 1264 O O . ALA A 1 170 ? -14.781 4.085 14.843 1.00 97.06 170 ALA A O 1
ATOM 1265 N N . ALA A 1 171 ? -13.703 5.165 13.189 1.00 96.44 171 ALA A N 1
ATOM 1266 C CA . ALA A 1 171 ? -14.406 4.487 12.099 1.00 96.44 171 ALA A CA 1
ATOM 1267 C C . ALA A 1 171 ? -14.131 2.972 12.076 1.00 96.44 171 ALA A C 1
ATOM 1269 O O . ALA A 1 171 ? -15.028 2.175 11.792 1.00 96.44 171 ALA A O 1
ATOM 1270 N N . MET A 1 172 ? -12.904 2.554 12.399 1.00 96.62 172 MET A N 1
ATOM 1271 C CA . MET A 1 172 ? -12.548 1.140 12.512 1.00 96.62 172 MET A CA 1
ATOM 1272 C C . MET A 1 172 ? -13.298 0.456 13.654 1.00 96.62 172 MET A C 1
ATOM 1274 O O . MET A 1 172 ? -13.837 -0.624 13.437 1.00 96.62 172 MET A O 1
ATOM 1278 N N . ARG A 1 173 ? -13.385 1.082 14.833 1.00 95.50 173 ARG A N 1
ATOM 1279 C CA . ARG A 1 173 ? -14.118 0.535 15.991 1.00 95.50 173 ARG A CA 1
ATOM 1280 C C . ARG A 1 173 ? -15.621 0.447 15.753 1.00 95.50 173 ARG A C 1
ATOM 1282 O O . ARG A 1 173 ? -16.256 -0.485 16.229 1.00 95.50 173 ARG A O 1
ATOM 1289 N N . GLU A 1 174 ? -16.192 1.395 15.012 1.00 95.12 174 GLU A N 1
ATOM 1290 C CA . GLU A 1 174 ? -17.605 1.342 14.626 1.00 95.12 174 GLU A CA 1
ATOM 1291 C C . GLU A 1 174 ? -17.884 0.172 13.671 1.00 95.12 174 GLU A C 1
ATOM 1293 O O . GLU A 1 174 ? -18.878 -0.538 13.822 1.00 95.12 174 GLU A O 1
ATOM 1298 N N . ARG A 1 175 ? -16.997 -0.053 12.693 1.00 93.88 175 ARG A N 1
ATOM 1299 C CA . ARG A 1 175 ? -17.182 -1.088 11.666 1.00 93.88 175 ARG A CA 1
ATOM 1300 C C . ARG A 1 175 ? -16.791 -2.494 12.128 1.00 93.88 175 ARG A C 1
ATOM 1302 O O . ARG A 1 175 ? -17.390 -3.467 11.673 1.00 93.88 175 ARG A O 1
ATOM 1309 N N . PHE A 1 176 ? -15.777 -2.604 12.980 1.00 92.75 176 PHE A N 1
ATOM 1310 C CA . PHE A 1 176 ? -15.199 -3.858 13.462 1.00 92.75 176 PHE A CA 1
ATOM 1311 C C . PHE A 1 176 ? -15.180 -3.869 15.004 1.00 92.75 176 PHE A C 1
ATOM 1313 O O . PHE A 1 176 ? -14.127 -3.603 15.589 1.00 92.75 176 PHE A O 1
ATOM 1320 N N . PRO A 1 177 ? -16.332 -4.130 15.651 1.00 75.25 177 PRO A N 1
ATOM 1321 C CA . PRO A 1 177 ? -16.449 -4.141 17.110 1.00 75.25 177 PRO A CA 1
ATOM 1322 C C . PRO A 1 177 ? -15.696 -5.298 17.783 1.00 75.25 177 PRO A C 1
ATOM 1324 O O . PRO A 1 177 ? -15.530 -6.371 17.153 1.00 75.25 177 PRO A O 1
#

Foldseek 3Di:
DDKDKDWDWDQFPVRAIFIWIKIFADDPQLVVLLVPADLLLDFLSSPDDLTLDMDILQCLVPVLDRGTQTQPDDVRPVVSVVSVVVSVVPVVVVVCVCVVDLVSSLVLLFQADCPDPDNPGGDPSNNLSSLSVCLVVVNPVSSVVSLVVNLPDPDHDPRDDNSNSVSNVVSCVVVRD

Sequence (177 aa):
MTAAVMATVQKDGYGGVGINARAWIVSAAVADVLRDMPGAALAGGGAEPNFLESVLFGFFEHPQDPREISVAGEAAIADGVGEFTRLLAGPVEDWFAARGSVSALLELALLPNLTGLDRVNPDPVRLRGIVILCALNGRSRDAAALVDEYLRRDGFHKWDSIEQASAFDAAMRERFP

Radius of gyration: 17.95 Å; chains: 1; bounding box: 37×29×52 Å

pLDDT: mean 88.0, std 8.54, range [53.91, 97.62]